Protein AF-A0A496V5W1-F1 (afdb_monomer_lite)

Structure (mmCIF, N/CA/C/O backbone):
data_AF-A0A496V5W1-F1
#
_entry.id   AF-A0A496V5W1-F1
#
loop_
_atom_site.group_PDB
_atom_site.id
_atom_site.type_symbol
_atom_site.label_atom_id
_atom_site.label_alt_id
_atom_site.label_comp_id
_atom_site.label_asym_id
_atom_site.label_entity_id
_atom_site.label_seq_id
_atom_site.pdbx_PDB_ins_code
_atom_site.Cartn_x
_atom_site.Cartn_y
_atom_site.Cartn_z
_atom_site.occupancy
_atom_site.B_iso_or_equiv
_atom_site.auth_seq_id
_atom_site.auth_comp_id
_atom_site.auth_asym_id
_atom_site.auth_atom_id
_atom_site.pdbx_PDB_model_num
ATOM 1 N N . MET A 1 1 ? -12.294 -1.596 -11.123 1.00 48.75 1 MET A N 1
ATOM 2 C CA . MET A 1 1 ? -11.808 -0.800 -9.978 1.00 48.75 1 MET A CA 1
ATOM 3 C C . MET A 1 1 ? -11.145 0.461 -10.513 1.00 48.75 1 MET A C 1
ATOM 5 O O . MET A 1 1 ? -10.318 0.341 -11.409 1.00 48.75 1 MET A O 1
ATOM 9 N N . ALA A 1 2 ? -11.553 1.648 -10.062 1.00 51.41 2 ALA A N 1
ATOM 10 C CA . ALA A 1 2 ? -10.943 2.904 -10.496 1.00 51.41 2 ALA A CA 1
ATOM 11 C C . ALA A 1 2 ? -9.762 3.224 -9.571 1.00 51.41 2 ALA A C 1
ATOM 13 O O . ALA A 1 2 ? -9.947 3.354 -8.366 1.00 51.41 2 ALA A O 1
ATOM 14 N N . VAL A 1 3 ? -8.548 3.320 -10.120 1.00 53.62 3 VAL A N 1
ATOM 15 C CA . VAL A 1 3 ? -7.428 3.939 -9.403 1.00 53.62 3 VAL A CA 1
ATOM 16 C C . VAL A 1 3 ? -7.659 5.440 -9.489 1.00 53.62 3 VAL A C 1
ATOM 18 O O . VAL A 1 3 ? -7.400 6.054 -10.523 1.00 53.62 3 VAL A O 1
ATOM 21 N N . THR A 1 4 ? -8.222 6.021 -8.436 1.00 53.41 4 THR A N 1
ATOM 22 C CA . THR A 1 4 ? -8.402 7.469 -8.362 1.00 53.41 4 THR A CA 1
ATOM 23 C C . THR A 1 4 ? -7.063 8.090 -7.994 1.00 53.41 4 THR A C 1
ATOM 25 O O . THR A 1 4 ? -6.501 7.778 -6.946 1.00 53.41 4 THR A O 1
ATOM 28 N N . ASN A 1 5 ? -6.556 8.981 -8.847 1.00 54.94 5 ASN A N 1
ATOM 29 C CA . ASN A 1 5 ? -5.492 9.904 -8.465 1.00 54.94 5 ASN A CA 1
ATOM 30 C C . ASN A 1 5 ? -6.113 10.906 -7.484 1.00 54.94 5 ASN A C 1
ATOM 32 O O . ASN A 1 5 ? -6.579 11.976 -7.870 1.00 54.94 5 ASN A O 1
ATOM 36 N N . LEU A 1 6 ? -6.225 10.511 -6.219 1.00 58.34 6 LEU A N 1
ATOM 37 C CA . LEU A 1 6 ? -6.486 11.462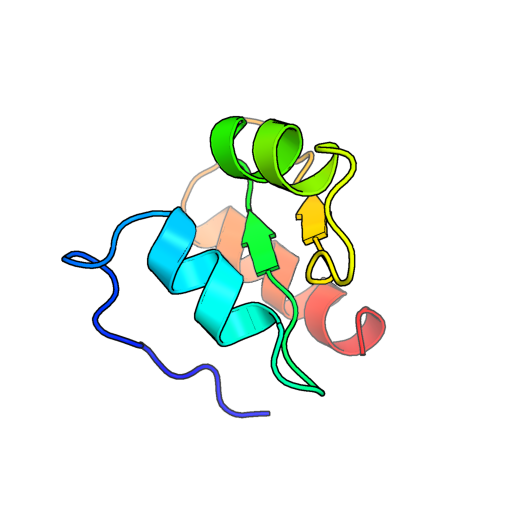 -5.156 1.00 58.34 6 LEU A CA 1
ATOM 38 C C . LEU A 1 6 ? -5.246 12.366 -5.121 1.00 58.34 6 LEU A C 1
ATOM 40 O O . LEU A 1 6 ? -4.124 11.863 -5.066 1.00 58.34 6 LEU A O 1
ATOM 44 N N . ILE A 1 7 ? -5.442 13.678 -5.245 1.00 53.12 7 ILE A N 1
ATOM 45 C CA . ILE A 1 7 ? -4.397 14.695 -5.065 1.00 53.12 7 ILE A CA 1
ATOM 46 C C . ILE A 1 7 ? -4.038 14.670 -3.568 1.00 53.12 7 ILE A C 1
ATOM 48 O O . ILE A 1 7 ? -4.575 15.420 -2.762 1.00 53.12 7 ILE A O 1
ATOM 52 N N . LEU A 1 8 ? -3.278 13.644 -3.177 1.00 60.81 8 LEU A N 1
ATOM 53 C CA . LEU A 1 8 ? -2.798 13.368 -1.819 1.00 60.81 8 LEU A CA 1
ATOM 54 C C . LEU A 1 8 ? -1.358 13.849 -1.639 1.00 60.81 8 LEU A C 1
ATOM 56 O O . LEU A 1 8 ? -0.761 13.589 -0.604 1.00 60.81 8 LEU A O 1
ATOM 60 N N . ASP A 1 9 ? -0.790 14.523 -2.634 1.00 60.66 9 ASP A N 1
ATOM 61 C CA . ASP A 1 9 ? 0.522 15.167 -2.542 1.00 60.66 9 ASP A CA 1
ATOM 62 C C . ASP A 1 9 ? 0.566 16.256 -1.459 1.00 60.66 9 ASP A C 1
ATOM 64 O O . ASP A 1 9 ? 1.627 16.506 -0.893 1.00 60.66 9 ASP A O 1
ATOM 68 N N . GLU A 1 10 ? -0.584 16.841 -1.115 1.00 72.31 10 GLU A N 1
ATOM 69 C CA . GLU A 1 10 ? -0.744 17.758 0.021 1.00 72.31 10 GLU A CA 1
ATOM 70 C C . GLU A 1 10 ? -1.265 17.078 1.305 1.00 7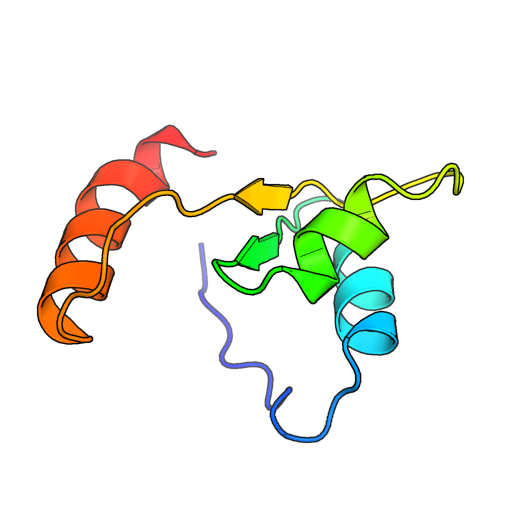2.31 10 GLU A C 1
ATOM 72 O O . GLU A 1 10 ? -1.337 17.708 2.363 1.00 72.31 10 GLU A O 1
ATOM 77 N N . ALA A 1 11 ? -1.652 15.800 1.243 1.00 78.44 11 ALA A N 1
ATOM 78 C CA . ALA A 1 11 ? -2.227 15.088 2.379 1.00 78.44 11 ALA A CA 1
ATOM 79 C C . ALA A 1 11 ? -1.136 14.451 3.248 1.00 78.44 11 ALA A C 1
ATOM 81 O O . ALA A 1 11 ? -0.243 13.765 2.764 1.00 78.44 11 ALA A O 1
ATOM 82 N N . SER A 1 12 ? -1.251 14.614 4.564 1.00 83.25 12 SER A N 1
ATOM 83 C CA . SER A 1 12 ? -0.409 13.889 5.520 1.00 83.25 12 SER A CA 1
ATOM 84 C C . SER A 1 12 ? -0.737 12.391 5.545 1.00 83.25 12 SER A C 1
ATOM 86 O O . SER A 1 12 ? -1.888 11.994 5.334 1.00 83.25 12 SER A O 1
ATOM 88 N N . ASP A 1 13 ? 0.227 11.557 5.941 1.00 82.25 13 ASP A N 1
ATOM 89 C CA . ASP A 1 13 ? 0.032 10.104 6.086 1.00 82.25 13 ASP A CA 1
ATOM 90 C C . ASP A 1 13 ? -1.171 9.753 6.970 1.00 82.25 13 ASP A C 1
ATOM 92 O O . ASP A 1 13 ? -1.922 8.819 6.689 1.00 82.25 13 ASP A O 1
ATOM 96 N N . ARG A 1 14 ? -1.426 10.554 8.015 1.00 81.50 14 ARG A N 1
ATOM 97 C CA . ARG A 1 14 ? -2.608 10.401 8.877 1.00 81.50 14 ARG A CA 1
ATOM 98 C C . ARG A 1 14 ? -3.921 10.629 8.134 1.00 81.50 14 ARG A C 1
ATOM 100 O 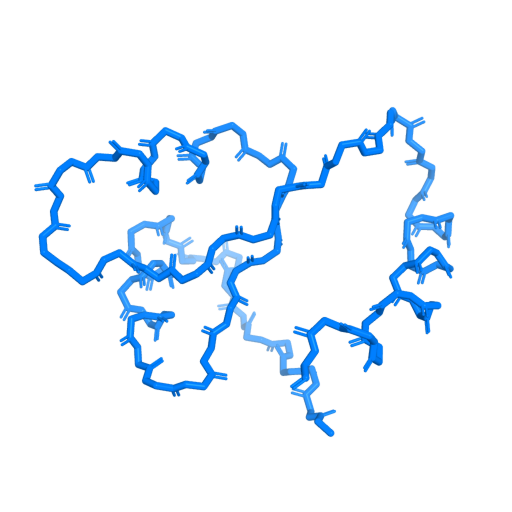O . ARG A 1 14 ? -4.881 9.906 8.392 1.00 81.50 14 ARG A O 1
ATOM 107 N N . GLN A 1 15 ? -3.987 11.617 7.243 1.00 84.19 15 GLN A N 1
ATOM 108 C CA . GLN A 1 15 ? -5.186 11.868 6.436 1.00 84.19 15 GLN A CA 1
ATOM 109 C C . GLN A 1 15 ? -5.419 10.725 5.444 1.00 84.19 15 GLN A C 1
ATOM 111 O O . GLN A 1 15 ? -6.555 10.270 5.302 1.00 84.19 15 GLN A O 1
ATOM 116 N N . ILE A 1 16 ? -4.348 10.212 4.833 1.00 84.12 16 ILE A N 1
ATOM 117 C CA . ILE A 1 16 ? -4.401 9.049 3.936 1.00 84.12 16 ILE A CA 1
ATOM 118 C C . ILE A 1 16 ? -4.921 7.819 4.691 1.00 84.12 16 ILE A C 1
ATOM 120 O O . ILE A 1 16 ? -5.852 7.156 4.231 1.00 84.12 16 ILE A O 1
ATOM 124 N N . LEU A 1 17 ? -4.383 7.552 5.883 1.00 81.00 17 LEU A N 1
ATOM 125 C CA . LEU A 1 17 ? -4.838 6.464 6.748 1.00 81.00 17 LEU A CA 1
ATOM 126 C C . LEU A 1 17 ? -6.307 6.616 7.127 1.00 81.00 17 LEU A C 1
ATOM 128 O O . LEU A 1 17 ? -7.069 5.668 6.976 1.00 81.00 17 LEU A O 1
ATOM 132 N N . GLN A 1 18 ? -6.718 7.800 7.584 1.00 83.88 18 GLN A N 1
ATOM 133 C CA . GLN A 1 18 ? -8.100 8.055 7.986 1.00 83.88 18 GLN A CA 1
ATOM 134 C C . GLN A 1 18 ? -9.082 7.839 6.831 1.00 83.88 18 GLN A C 1
ATOM 136 O O . GLN A 1 18 ? -10.158 7.283 7.044 1.00 83.88 18 GLN A O 1
ATOM 141 N N . TYR A 1 19 ? -8.709 8.237 5.613 1.00 83.31 19 TYR A N 1
ATOM 142 C CA . TYR A 1 19 ? -9.511 7.975 4.422 1.00 83.31 19 TYR A CA 1
ATOM 143 C C . TYR A 1 19 ? -9.607 6.471 4.129 1.00 83.31 19 TYR A C 1
ATOM 145 O O . TYR A 1 19 ? -10.696 5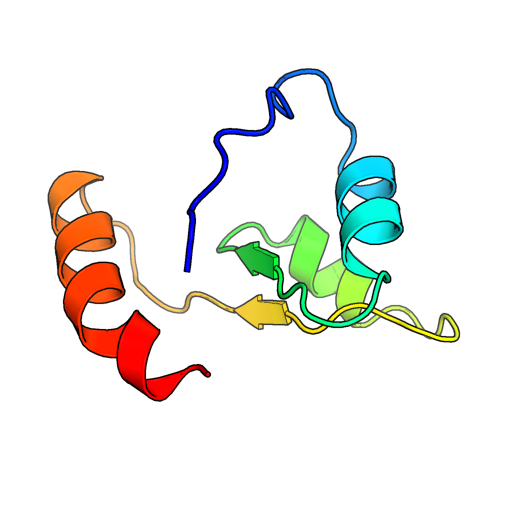.944 3.902 1.00 83.31 19 TYR A O 1
ATOM 153 N N . ALA A 1 20 ? -8.483 5.758 4.217 1.00 83.44 20 ALA A N 1
ATOM 154 C CA . ALA A 1 20 ? -8.421 4.321 3.970 1.00 83.44 20 ALA A CA 1
ATOM 155 C C . ALA A 1 20 ? -9.114 3.460 5.043 1.00 83.44 20 ALA A C 1
ATOM 157 O O . ALA A 1 20 ? -9.364 2.286 4.793 1.00 83.44 20 ALA A O 1
ATOM 158 N N . LYS A 1 21 ? -9.457 4.018 6.216 1.00 83.19 21 LYS A N 1
ATOM 159 C CA . LYS A 1 21 ? -10.304 3.339 7.219 1.00 83.19 21 LYS A CA 1
ATOM 160 C C . LYS A 1 21 ? -11.737 3.112 6.734 1.00 83.19 21 LYS A C 1
ATOM 162 O O . LYS A 1 21 ? -12.488 2.375 7.374 1.00 83.19 21 LYS A O 1
ATOM 167 N N . THR A 1 22 ? -12.146 3.775 5.652 1.00 80.12 22 THR A N 1
ATOM 168 C CA . THR A 1 22 ? -13.443 3.505 5.035 1.00 80.12 22 THR A CA 1
ATOM 169 C C . THR A 1 22 ? -13.447 2.111 4.390 1.00 80.12 22 THR A C 1
ATOM 171 O O . THR A 1 22 ? -12.426 1.680 3.848 1.00 80.12 22 THR A O 1
ATOM 174 N N . PRO A 1 23 ? -14.572 1.373 4.448 1.00 74.75 23 PRO A N 1
ATOM 175 C CA . PRO A 1 23 ? -14.658 0.051 3.837 1.00 74.75 23 PRO A CA 1
ATOM 176 C C . PRO A 1 23 ? -14.268 0.087 2.354 1.00 74.75 23 PRO A C 1
ATOM 178 O O . PRO A 1 23 ? -14.598 1.041 1.649 1.00 74.75 23 PRO A O 1
ATOM 181 N N . ASN A 1 24 ? -13.634 -0.987 1.876 1.00 77.06 24 ASN A N 1
ATOM 182 C CA . ASN A 1 24 ? -13.205 -1.200 0.483 1.00 77.06 24 ASN A CA 1
ATOM 183 C C . ASN A 1 24 ? -11.960 -0.425 0.023 1.00 77.06 24 ASN A C 1
ATOM 185 O O . ASN A 1 24 ? -11.654 -0.433 -1.171 1.00 77.06 24 ASN A O 1
ATOM 189 N N . TYR A 1 25 ? -11.219 0.202 0.938 1.00 82.69 25 TYR A N 1
ATOM 190 C CA . TYR A 1 25 ? -9.903 0.758 0.631 1.00 82.69 25 TYR A CA 1
ATOM 191 C C . TYR A 1 25 ? -8.781 -0.088 1.231 1.00 82.69 25 TYR A C 1
ATOM 193 O O . TYR A 1 25 ? -8.907 -0.707 2.283 1.00 82.69 25 TYR A O 1
ATOM 201 N N . THR A 1 26 ? -7.660 -0.130 0.521 1.00 84.31 26 THR A N 1
ATOM 202 C CA . THR A 1 26 ? -6.424 -0.785 0.951 1.00 84.31 26 THR A CA 1
ATOM 203 C C . THR A 1 26 ? -5.264 0.108 0.556 1.00 84.31 26 THR A C 1
ATOM 205 O O . THR A 1 26 ? -5.197 0.588 -0.579 1.00 84.31 26 THR A O 1
ATOM 208 N N . ILE A 1 27 ? -4.359 0.350 1.497 1.00 86.38 27 ILE A N 1
ATOM 209 C CA . ILE A 1 27 ? -3.137 1.109 1.249 1.00 86.38 27 ILE A CA 1
ATOM 210 C C . ILE A 1 27 ? -2.100 0.155 0.675 1.00 86.38 27 ILE A C 1
ATOM 212 O O . ILE A 1 27 ? -1.884 -0.929 1.204 1.00 86.38 27 ILE A O 1
A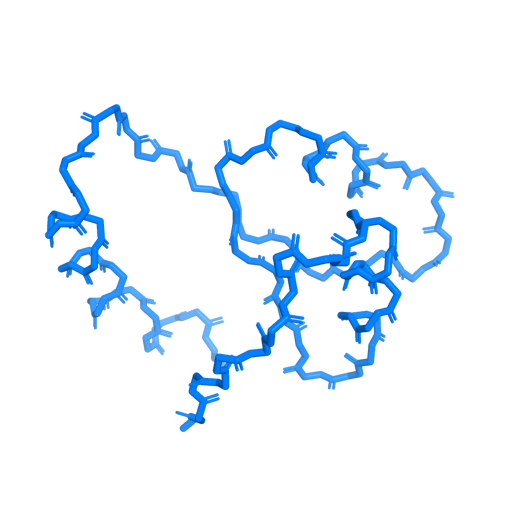TOM 216 N N . VAL A 1 28 ? -1.419 0.573 -0.386 1.00 86.19 28 VAL A N 1
ATOM 217 C CA . VAL A 1 28 ? -0.288 -0.157 -0.961 1.00 86.19 28 VAL A CA 1
ATOM 218 C C . VAL A 1 28 ? 0.926 0.761 -0.901 1.00 86.19 28 VAL A C 1
ATOM 220 O O . VAL A 1 28 ? 0.944 1.785 -1.582 1.00 86.19 28 VAL A O 1
ATOM 223 N N . SER A 1 29 ? 1.925 0.432 -0.080 1.00 86.31 29 SER A N 1
ATOM 224 C CA . SER A 1 29 ? 3.080 1.316 0.142 1.00 86.31 29 SER A CA 1
ATOM 225 C C . SER A 1 29 ? 4.397 0.556 0.315 1.00 86.31 29 SER A C 1
ATOM 227 O O . SER A 1 29 ? 4.416 -0.613 0.704 1.00 86.31 29 SER A O 1
ATOM 229 N N . LYS A 1 30 ? 5.502 1.238 -0.007 1.00 85.38 30 LYS A N 1
ATOM 230 C CA . LYS A 1 30 ? 6.895 0.847 0.291 1.00 85.38 30 LYS A CA 1
ATOM 231 C C . LYS A 1 30 ? 7.510 1.758 1.372 1.00 85.38 30 LYS A C 1
ATOM 233 O O . LYS A 1 30 ? 8.667 1.574 1.735 1.00 85.38 30 LYS A O 1
ATOM 238 N N . ASP A 1 31 ? 6.766 2.759 1.832 1.00 85.44 31 ASP A N 1
ATOM 239 C CA . ASP A 1 31 ? 7.242 3.748 2.793 1.00 85.44 31 ASP A CA 1
ATOM 240 C C . ASP A 1 31 ? 7.049 3.268 4.235 1.00 85.44 31 ASP A C 1
ATOM 242 O O . ASP A 1 31 ? 5.942 2.898 4.635 1.00 85.44 31 ASP A O 1
ATOM 246 N N . GLU A 1 32 ? 8.148 3.221 4.986 1.00 87.00 32 GLU A N 1
ATOM 247 C CA . GLU A 1 32 ? 8.216 2.603 6.313 1.00 87.00 32 GLU A CA 1
ATOM 248 C C . GLU A 1 32 ? 7.264 3.293 7.292 1.00 87.00 32 GLU A C 1
ATOM 250 O O . GLU A 1 32 ? 6.706 2.631 8.165 1.00 87.00 32 GLU A O 1
ATOM 255 N N . ASP A 1 33 ? 6.974 4.577 7.083 1.00 85.81 33 ASP A N 1
ATOM 256 C CA . ASP A 1 33 ? 6.046 5.333 7.920 1.00 85.81 33 ASP A CA 1
ATOM 257 C C . ASP A 1 33 ? 4.641 4.705 7.924 1.00 85.81 33 ASP A C 1
ATOM 259 O O . ASP A 1 33 ? 4.035 4.538 8.986 1.00 85.81 33 ASP A O 1
ATOM 263 N N . PHE A 1 34 ? 4.149 4.216 6.778 1.00 84.75 34 PHE A N 1
ATOM 264 C CA . PHE A 1 34 ? 2.868 3.498 6.721 1.00 84.75 34 PHE A CA 1
ATOM 265 C C . PHE A 1 34 ? 2.926 2.137 7.414 1.00 84.75 34 PHE A C 1
ATOM 267 O O . PHE A 1 34 ? 1.933 1.725 8.014 1.00 84.75 34 PHE A O 1
ATOM 274 N N . PHE A 1 35 ? 4.066 1.446 7.358 1.00 86.00 35 PHE A N 1
ATOM 275 C CA . PHE A 1 35 ? 4.252 0.184 8.072 1.00 86.00 35 PHE A CA 1
ATOM 276 C C . PHE A 1 35 ? 4.220 0.401 9.587 1.00 86.00 35 PHE A C 1
ATOM 278 O O . PHE A 1 35 ? 3.501 -0.303 10.296 1.00 86.00 35 PHE A O 1
ATOM 285 N N . GLN A 1 36 ? 4.935 1.406 10.089 1.00 86.06 36 GLN A N 1
ATOM 286 C CA . GLN A 1 36 ? 4.937 1.747 11.512 1.00 86.06 36 GLN A CA 1
ATOM 287 C C . GLN A 1 36 ? 3.546 2.184 11.986 1.00 86.06 36 GLN A C 1
ATOM 289 O O . GLN A 1 36 ? 3.073 1.740 13.034 1.00 86.06 36 GLN A O 1
ATOM 294 N N . LEU A 1 37 ? 2.853 3.000 11.189 1.00 81.88 37 LEU A N 1
ATOM 295 C CA . LEU A 1 37 ? 1.502 3.457 11.505 1.00 81.88 37 LEU A CA 1
ATOM 296 C C . LEU A 1 37 ? 0.482 2.311 11.492 1.00 81.88 37 LEU A C 1
ATOM 298 O O . LEU A 1 37 ? -0.375 2.268 12.373 1.00 81.88 37 LEU A O 1
ATOM 302 N N . ALA A 1 38 ? 0.587 1.368 10.550 1.00 79.81 38 ALA A N 1
ATOM 303 C CA . ALA A 1 38 ? -0.304 0.212 10.496 1.00 79.81 38 ALA A CA 1
ATOM 304 C C . ALA A 1 38 ? -0.085 -0.772 11.660 1.00 79.81 38 ALA A C 1
ATOM 306 O O . ALA A 1 38 ? -1.027 -1.405 12.129 1.00 79.81 38 ALA A O 1
ATOM 307 N N . ASN A 1 39 ? 1.142 -0.873 12.168 1.00 80.88 39 ASN A N 1
ATOM 308 C CA . ASN A 1 39 ? 1.449 -1.695 13.340 1.00 80.88 39 ASN A CA 1
ATOM 309 C C . ASN A 1 39 ? 1.137 -0.999 14.678 1.00 80.88 39 ASN A C 1
ATOM 311 O O . ASN A 1 39 ? 1.343 -1.585 15.742 1.00 80.88 39 ASN A O 1
ATOM 315 N N . SER A 1 40 ? 0.646 0.243 14.655 1.00 79.69 40 SER A N 1
ATOM 316 C CA . SER A 1 40 ? 0.222 0.940 15.867 1.00 79.69 40 SER A CA 1
ATOM 317 C C . SER A 1 40 ? -1.086 0.331 16.403 1.00 79.69 40 SER A C 1
ATOM 319 O O . SER A 1 40 ? -1.983 0.052 15.606 1.00 79.69 40 SER A O 1
ATOM 321 N N . PRO A 1 41 ? -1.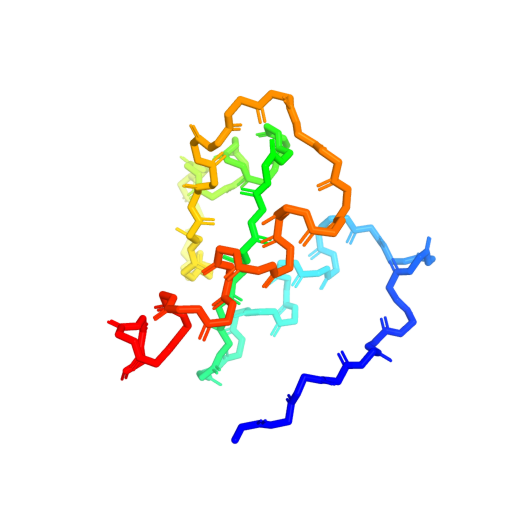244 0.143 17.729 1.00 68.12 41 PRO A N 1
ATOM 322 C CA . PRO A 1 41 ? -2.404 -0.518 18.344 1.00 68.12 41 PRO A CA 1
ATOM 323 C C . PRO A 1 41 ? -3.679 0.349 18.359 1.00 68.12 41 PRO A C 1
ATOM 325 O O . PRO A 1 41 ? -4.358 0.458 19.377 1.00 68.12 41 PRO A O 1
ATOM 328 N N . GLN A 1 42 ? -4.005 1.007 17.247 1.00 70.69 42 GLN A N 1
ATOM 329 C CA . GLN A 1 42 ? -5.263 1.734 17.099 1.00 70.69 42 GLN A CA 1
ATOM 330 C C . GLN A 1 42 ? -6.376 0.800 16.632 1.00 70.69 42 GLN A C 1
ATOM 332 O O . GLN A 1 42 ? -6.177 -0.038 15.754 1.00 70.69 42 GLN A O 1
ATOM 337 N N . ASP A 1 43 ? -7.578 1.008 17.165 1.00 60.12 43 ASP A N 1
ATOM 338 C CA . ASP A 1 43 ? -8.769 0.370 16.623 1.00 60.12 43 ASP A CA 1
ATOM 339 C C . ASP A 1 43 ? -8.993 0.838 15.177 1.00 60.12 43 ASP A C 1
ATOM 341 O O . ASP A 1 43 ? -8.961 2.036 14.864 1.00 60.12 43 ASP A O 1
ATOM 345 N N . ASN A 1 44 ? -9.248 -0.135 14.299 1.00 69.31 44 ASN A N 1
ATOM 346 C CA . ASN A 1 44 ? -9.577 0.064 12.889 1.00 69.31 44 ASN A CA 1
ATOM 347 C C . ASN A 1 44 ? -8.420 0.618 12.030 1.00 69.31 44 ASN A C 1
ATOM 349 O O . ASN A 1 44 ? -8.559 1.643 11.360 1.00 69.31 44 ASN A O 1
ATOM 353 N N . THR A 1 45 ? -7.266 -0.052 12.047 1.00 72.94 45 THR A N 1
ATOM 354 C CA . THR A 1 45 ? -6.178 0.199 11.090 1.00 72.94 45 THR A CA 1
ATOM 355 C C . THR A 1 45 ? -6.581 -0.259 9.678 1.00 72.94 45 THR A C 1
ATOM 357 O O . THR A 1 45 ? -7.073 -1.379 9.529 1.00 72.94 45 THR A O 1
ATOM 360 N N . PRO A 1 46 ? -6.365 0.558 8.627 1.00 81.19 46 PRO A N 1
ATOM 361 C CA . PRO A 1 46 ? -6.652 0.145 7.256 1.00 81.19 46 PRO A CA 1
ATOM 362 C C . PRO A 1 46 ? -5.748 -1.010 6.815 1.00 81.19 46 PRO A C 1
ATOM 364 O O . PRO A 1 46 ? -4.598 -1.117 7.243 1.00 81.19 46 PRO A O 1
ATOM 367 N N . ALA A 1 47 ? -6.242 -1.851 5.905 1.00 84.31 47 ALA A N 1
ATOM 368 C CA . ALA A 1 47 ? -5.422 -2.896 5.307 1.00 84.31 47 ALA A CA 1
ATOM 369 C C . ALA A 1 47 ? -4.206 -2.274 4.597 1.00 84.31 47 ALA A C 1
ATOM 371 O O . ALA A 1 47 ? -4.358 -1.367 3.772 1.00 84.31 47 ALA A O 1
ATOM 372 N N . LEU A 1 48 ? -3.008 -2.769 4.919 1.00 86.75 48 LEU A N 1
ATOM 373 C CA . LEU A 1 48 ? -1.750 -2.353 4.304 1.00 86.75 48 LEU A CA 1
ATOM 374 C C . LEU A 1 48 ? -1.129 -3.519 3.534 1.00 86.75 48 LEU A C 1
ATOM 376 O O . LEU A 1 48 ? -0.768 -4.546 4.104 1.00 86.75 48 LEU A O 1
ATOM 380 N N . VAL A 1 49 ? -0.924 -3.315 2.239 1.00 87.81 49 VAL A N 1
ATOM 381 C CA . VAL A 1 49 ? -0.131 -4.190 1.379 1.00 87.81 49 VAL A CA 1
ATOM 382 C C . VAL A 1 49 ? 1.276 -3.620 1.309 1.00 87.81 49 VAL A C 1
ATOM 384 O O . VAL A 1 49 ? 1.539 -2.592 0.678 1.00 87.81 49 VAL A O 1
ATOM 387 N N . TRP A 1 50 ? 2.186 -4.310 1.986 1.00 89.31 50 TRP A N 1
ATOM 388 C CA . TRP A 1 50 ? 3.569 -3.887 2.122 1.00 89.31 50 TRP A CA 1
ATOM 389 C C . TRP A 1 50 ? 4.427 -4.348 0.942 1.00 89.31 50 TRP A C 1
ATOM 391 O O . TRP A 1 50 ? 4.618 -5.543 0.700 1.00 89.31 50 TRP A O 1
ATOM 401 N N . VAL A 1 51 ? 4.973 -3.395 0.189 1.00 88.38 51 VAL A N 1
ATOM 402 C CA . VAL A 1 51 ? 5.677 -3.668 -1.068 1.00 88.38 51 VAL A CA 1
ATOM 403 C C . VAL A 1 51 ? 7.137 -4.022 -0.796 1.00 88.38 51 VAL A C 1
ATOM 405 O O . VAL A 1 51 ? 7.985 -3.161 -0.567 1.00 88.38 51 VAL A O 1
ATOM 408 N N . ARG A 1 52 ? 7.472 -5.311 -0.900 1.00 88.25 52 ARG A N 1
ATOM 409 C CA . ARG A 1 52 ? 8.838 -5.831 -0.675 1.00 88.25 52 ARG A CA 1
ATOM 410 C C . ARG A 1 52 ? 9.719 -5.871 -1.925 1.00 88.25 52 ARG A C 1
ATOM 412 O O . ARG A 1 52 ? 10.719 -6.581 -1.961 1.00 88.25 52 ARG A O 1
ATOM 419 N N . LEU A 1 53 ? 9.378 -5.102 -2.955 1.00 84.94 53 LEU A N 1
ATOM 420 C CA . LEU A 1 53 ? 10.223 -4.972 -4.141 1.00 84.94 53 LEU A CA 1
ATOM 421 C C . LEU A 1 53 ? 11.460 -4.143 -3.793 1.00 84.94 53 LEU A C 1
ATOM 423 O O . LEU A 1 53 ? 11.338 -3.095 -3.162 1.00 84.94 53 LEU A O 1
ATOM 427 N N . GLY A 1 54 ? 12.648 -4.587 -4.206 1.00 84.25 54 GLY A N 1
ATOM 428 C CA . GLY A 1 54 ? 13.864 -3.772 -4.125 1.00 84.25 54 GLY A CA 1
ATOM 429 C C . GLY A 1 54 ? 13.752 -2.480 -4.946 1.00 84.25 54 GLY A C 1
ATOM 430 O O . GLY A 1 54 ? 12.730 -2.208 -5.582 1.00 84.25 54 GLY A O 1
ATOM 431 N N . ASN A 1 55 ? 14.812 -1.671 -4.953 1.00 84.94 55 ASN A N 1
ATOM 432 C CA . ASN A 1 55 ? 14.845 -0.475 -5.794 1.00 84.94 55 ASN A CA 1
ATOM 433 C C . ASN A 1 55 ? 14.635 -0.867 -7.259 1.00 84.94 55 ASN A C 1
ATOM 435 O O . ASN A 1 55 ? 15.398 -1.642 -7.833 1.00 84.94 55 ASN A O 1
ATOM 439 N N . CYS A 1 56 ? 13.576 -0.338 -7.859 1.00 86.81 56 CYS A N 1
ATOM 440 C CA . CYS A 1 56 ? 13.230 -0.592 -9.244 1.00 86.81 56 CYS A CA 1
ATOM 441 C C . CYS A 1 56 ? 12.719 0.692 -9.891 1.00 86.81 56 CYS A C 1
ATOM 443 O O . CYS A 1 56 ? 12.314 1.644 -9.224 1.00 86.81 56 CYS A O 1
ATOM 445 N N . ARG A 1 57 ? 12.763 0.737 -11.222 1.00 87.69 57 ARG A N 1
ATOM 446 C CA . ARG A 1 57 ? 12.231 1.881 -11.961 1.00 87.69 57 ARG A CA 1
ATOM 447 C C . ARG A 1 57 ? 10.708 1.900 -11.838 1.00 87.69 57 ARG A C 1
ATOM 449 O O . ARG A 1 57 ? 10.076 0.845 -11.803 1.00 87.69 57 ARG A O 1
ATOM 456 N N . LYS A 1 58 ? 10.111 3.095 -11.900 1.00 84.31 58 LYS A N 1
ATOM 457 C CA . LYS A 1 58 ? 8.648 3.294 -11.903 1.00 84.31 58 LYS A CA 1
ATOM 458 C C . LYS A 1 58 ? 7.925 2.368 -12.891 1.00 84.31 58 LYS A C 1
ATOM 460 O O . LYS A 1 58 ? 6.903 1.785 -12.552 1.00 84.31 58 LYS A O 1
ATOM 465 N N . ALA A 1 59 ? 8.478 2.188 -14.092 1.00 87.31 59 ALA A N 1
ATOM 466 C CA . ALA A 1 59 ? 7.909 1.299 -15.104 1.00 87.31 59 ALA A CA 1
ATOM 467 C C . ALA A 1 59 ? 7.850 -0.171 -14.646 1.00 87.31 59 ALA A C 1
ATOM 469 O O . ALA A 1 59 ? 6.839 -0.837 -14.850 1.00 87.31 59 ALA A O 1
ATOM 470 N N . THR A 1 60 ? 8.905 -0.661 -13.989 1.00 88.62 60 THR A N 1
ATOM 471 C CA . THR A 1 60 ? 8.957 -2.016 -13.424 1.00 88.62 60 THR A CA 1
ATOM 472 C C . THR A 1 60 ? 7.933 -2.175 -12.308 1.00 88.62 60 THR A C 1
ATOM 474 O O . THR A 1 60 ? 7.190 -3.152 -12.306 1.00 88.62 60 THR A O 1
ATOM 477 N N . LEU A 1 61 ? 7.841 -1.190 -11.412 1.00 86.12 61 LEU A N 1
ATOM 478 C CA . LEU A 1 61 ? 6.870 -1.189 -10.320 1.00 86.12 61 LEU A CA 1
ATOM 479 C C . LEU A 1 61 ? 5.428 -1.284 -10.847 1.00 86.12 61 LEU A C 1
ATOM 481 O O . LEU A 1 61 ? 4.669 -2.153 -10.425 1.00 86.12 61 LEU A O 1
ATOM 485 N N . ILE A 1 62 ? 5.075 -0.454 -11.836 1.00 86.69 62 ILE A N 1
ATOM 486 C CA . ILE A 1 62 ? 3.754 -0.480 -12.486 1.00 86.69 62 ILE A CA 1
ATOM 487 C C . ILE A 1 62 ? 3.499 -1.832 -13.165 1.00 86.69 62 ILE A C 1
ATOM 489 O O . ILE A 1 62 ? 2.397 -2.370 -13.067 1.00 86.69 62 ILE A O 1
ATOM 493 N N . ALA A 1 63 ? 4.498 -2.391 -13.852 1.00 89.25 63 ALA A N 1
ATOM 494 C CA . ALA A 1 63 ? 4.363 -3.680 -14.525 1.00 89.25 63 ALA A CA 1
ATOM 495 C C . ALA A 1 63 ? 4.119 -4.831 -13.538 1.00 89.25 63 ALA A C 1
ATOM 497 O O . ALA A 1 63 ? 3.328 -5.721 -13.844 1.00 89.25 63 ALA A O 1
ATOM 498 N N . VAL A 1 64 ? 4.759 -4.805 -12.364 1.00 87.94 64 VAL A N 1
ATOM 499 C CA . VAL A 1 64 ? 4.488 -5.774 -11.295 1.00 87.94 64 VAL A CA 1
ATOM 500 C C . VAL A 1 64 ? 3.067 -5.587 -10.778 1.00 87.94 64 VAL A C 1
ATOM 502 O O . VAL A 1 64 ? 2.294 -6.538 -10.822 1.00 87.94 64 VAL A O 1
ATOM 505 N N . PHE A 1 65 ? 2.677 -4.369 -10.390 1.00 85.81 65 PHE A N 1
ATOM 506 C CA . PHE A 1 65 ? 1.329 -4.117 -9.874 1.00 85.81 65 PHE A CA 1
ATOM 507 C C . PHE A 1 65 ? 0.222 -4.529 -10.838 1.00 85.81 65 PHE A C 1
ATOM 509 O O . PHE A 1 65 ? -0.749 -5.142 -10.414 1.00 85.81 65 PHE A O 1
ATOM 516 N N . ARG A 1 66 ? 0.382 -4.294 -12.143 1.00 86.12 66 ARG A N 1
ATOM 517 C CA . ARG A 1 66 ? -0.591 -4.759 -13.145 1.00 86.12 66 ARG A CA 1
ATOM 518 C C . ARG A 1 66 ? -0.833 -6.269 -13.118 1.00 86.12 66 ARG A C 1
ATOM 520 O O . ARG A 1 66 ? -1.912 -6.689 -13.513 1.00 86.12 66 ARG A O 1
ATOM 527 N N . LYS A 1 67 ? 0.152 -7.066 -12.695 1.00 86.62 67 LYS A N 1
ATOM 528 C CA . LYS A 1 67 ? 0.031 -8.525 -12.606 1.00 86.62 67 LYS A CA 1
ATOM 529 C C . LYS A 1 67 ? -0.602 -8.985 -11.297 1.00 86.62 67 LYS A C 1
ATOM 531 O O . LYS A 1 67 ? -1.406 -9.895 -11.345 1.00 86.62 67 LYS A O 1
ATOM 536 N N . VAL A 1 68 ? -0.238 -8.369 -10.170 1.00 85.31 68 VAL A N 1
ATOM 537 C CA . VAL A 1 68 ? -0.668 -8.813 -8.826 1.00 85.31 68 VAL A CA 1
ATOM 538 C C . VAL A 1 68 ? -1.929 -8.126 -8.305 1.00 85.31 68 VAL A C 1
ATOM 540 O O . VAL A 1 68 ? -2.581 -8.675 -7.430 1.00 85.31 68 VAL A O 1
ATOM 543 N N . LEU A 1 69 ? -2.301 -6.945 -8.815 1.00 80.31 69 LEU A N 1
ATOM 544 C CA . LEU A 1 69 ? -3.515 -6.243 -8.368 1.00 80.31 69 LEU A CA 1
ATOM 545 C C . LEU A 1 69 ? -4.810 -7.067 -8.514 1.00 80.31 69 LEU A C 1
ATOM 547 O O . LEU A 1 69 ? -5.635 -6.966 -7.612 1.00 80.31 69 LEU A O 1
ATOM 551 N N . PRO A 1 70 ? -5.021 -7.860 -9.586 1.00 81.44 70 PRO A N 1
ATOM 552 C CA . PRO A 1 70 ? -6.205 -8.714 -9.696 1.00 81.44 70 PRO A CA 1
ATOM 553 C C . PRO A 1 70 ? -6.315 -9.782 -8.602 1.00 81.44 70 PRO A C 1
ATOM 555 O O . PRO A 1 70 ? -7.428 -10.157 -8.266 1.00 81.44 70 PRO A O 1
ATOM 558 N N . ASP A 1 71 ? -5.188 -10.242 -8.052 1.00 79.75 71 ASP A N 1
ATOM 559 C CA . ASP A 1 71 ? -5.138 -11.303 -7.034 1.00 79.75 71 ASP A CA 1
ATOM 560 C C . ASP A 1 71 ? -5.229 -10.751 -5.597 1.00 79.75 71 ASP A C 1
ATOM 562 O O . ASP A 1 71 ? -5.258 -11.509 -4.630 1.00 79.75 71 ASP A O 1
ATOM 566 N N . LEU A 1 72 ? -5.199 -9.423 -5.445 1.00 68.56 72 LEU A N 1
ATOM 567 C CA . LEU A 1 72 ? -5.177 -8.723 -4.159 1.00 68.56 72 LEU A CA 1
ATOM 568 C C . LEU A 1 72 ? -6.587 -8.380 -3.632 1.00 68.56 72 LEU A C 1
ATOM 570 O O . LEU A 1 72 ? -6.698 -7.831 -2.536 1.00 68.56 72 LEU A O 1
ATOM 574 N N . LEU A 1 73 ? -7.624 -8.627 -4.440 1.00 59.94 73 LEU A N 1
ATOM 575 C CA . LEU A 1 73 ? -9.027 -8.222 -4.264 1.00 59.94 73 LEU A CA 1
ATOM 576 C C . LEU A 1 73 ? -9.947 -9.444 -4.288 1.00 59.94 73 LEU A C 1
ATOM 578 O O . LEU A 1 73 ? -11.022 -9.357 -3.656 1.00 59.94 73 LEU A O 1
#

Foldseek 3Di:
DDPDPDVCVVPDPVRVFVVLLPPPHEAEDQDVVLVVVQPPPDPRGHHYHHDPDDDDDPVVVVVVCVVCVVVVD

pLDDT: mean 78.85, std 10.86, range [48.75, 89.31]

Radius of gyration: 12.86 Å; chains: 1; bounding box: 30×29×33 Å

Sequence (73 aa):
MAVTNLILDEASDRQILQYAKTPNYTIVSKDEDFFQLANSPQDNTPALVWVRLGNCRKATLIAVFRKVLPDLL

Secondary structure (DSSP, 8-state):
--------TTS-HHHHHHHHTSTT-EEEE--HHHHHHHTS--TTPPEEEE----S--HHHHHHHHHHHGGG--